Protein AF-A0A7I9V566-F1 (afdb_monomer_lite)

Sequence (158 aa):
MPKIIKLGSTDDHLITLPIPVGGGKVVEVTMPTMDWMDPDVVDAYNEFVADITKRAAEFDEWQEAVAAHAKAVAEFEKDPENAPKPGRKPAAKPPHDPEDLNVSPKTFQLRWLKHFCSDAEWEQVQRIPSGLANEIFQAINGAGEEITEGESSGSADS

Radius of gyration: 24.89 Å; chains: 1; bounding box: 44×34×96 Å

Foldseek 3Di:
DDDFDFDDDPPLFKTWTFDDLDPRDTDTFIDGFPVPHDPVLVVVLVVVVVVLVVLVVQQVVLVVLQVQQVVLVVVCVVPVPPGDHRDDRGDPDGPDDPVSNPCDPLCSLCVSRPVRDDPVVVVSSVRDDSVVSVSVSCCRHCSVPDPPPPDPPPPDDD

Structure (mmCIF, N/CA/C/O backbone):
data_AF-A0A7I9V566-F1
#
_entry.id   AF-A0A7I9V566-F1
#
loop_
_atom_site.group_PDB
_atom_site.id
_atom_site.type_symbol
_atom_site.label_atom_id
_atom_site.label_alt_id
_atom_site.label_comp_id
_atom_site.label_asym_id
_atom_site.label_entity_id
_atom_site.label_seq_id
_atom_site.pdbx_PDB_ins_code
_atom_site.Cartn_x
_atom_site.Cartn_y
_atom_site.Cartn_z
_atom_site.occupancy
_atom_site.B_iso_or_equiv
_atom_site.auth_seq_id
_atom_site.auth_comp_id
_atom_site.auth_asym_id
_atom_site.auth_atom_id
_atom_site.pdbx_PDB_model_num
ATOM 1 N N . MET A 1 1 ? -0.245 15.418 23.987 1.00 38.25 1 MET A N 1
ATOM 2 C CA . MET A 1 1 ? -0.665 14.379 23.025 1.00 38.25 1 MET A CA 1
ATOM 3 C C . MET A 1 1 ? -1.680 13.494 23.734 1.00 38.25 1 MET A C 1
ATOM 5 O O . MET A 1 1 ? -1.421 13.181 24.894 1.00 38.25 1 MET A O 1
ATOM 9 N N . PRO A 1 2 ? -2.848 13.196 23.140 1.00 40.56 2 PRO A N 1
ATOM 10 C CA . PRO A 1 2 ? -3.797 12.258 23.738 1.00 40.56 2 PRO A CA 1
ATOM 11 C C . PRO A 1 2 ? -3.143 10.872 23.804 1.00 40.56 2 PRO A C 1
ATOM 13 O O . PRO A 1 2 ? -2.635 10.394 22.797 1.00 40.56 2 PRO A O 1
ATOM 16 N N . LYS A 1 3 ? -3.091 10.276 24.999 1.00 45.47 3 LYS A N 1
ATOM 17 C CA . LYS A 1 3 ? -2.564 8.921 25.199 1.00 45.47 3 LYS A CA 1
ATOM 18 C C . LYS A 1 3 ? -3.609 7.920 24.710 1.00 45.47 3 LYS A C 1
ATOM 20 O O . LYS A 1 3 ? -4.770 8.042 25.094 1.00 45.47 3 LYS A O 1
ATOM 25 N N . ILE A 1 4 ? -3.203 6.944 23.901 1.00 52.56 4 ILE A N 1
ATOM 26 C CA . ILE A 1 4 ? -4.035 5.773 23.606 1.00 52.56 4 ILE A CA 1
ATOM 27 C C . ILE A 1 4 ? -4.177 5.000 24.917 1.00 52.56 4 ILE A C 1
ATOM 29 O O . ILE A 1 4 ? -3.183 4.565 25.497 1.00 52.56 4 ILE A O 1
ATOM 33 N N . ILE A 1 5 ? -5.401 4.889 25.420 1.00 50.09 5 ILE A N 1
ATOM 34 C CA . ILE A 1 5 ? -5.696 4.124 26.630 1.00 50.09 5 ILE A CA 1
ATOM 35 C C . ILE A 1 5 ? -6.173 2.752 26.165 1.00 50.09 5 ILE A C 1
ATOM 37 O O . ILE A 1 5 ? -7.219 2.659 25.528 1.00 50.09 5 ILE A O 1
ATOM 41 N N . LYS A 1 6 ? -5.399 1.701 26.463 1.00 55.09 6 LYS A N 1
ATOM 42 C CA . LYS A 1 6 ? -5.851 0.309 26.339 1.00 55.09 6 LYS A CA 1
ATOM 43 C C . LYS A 1 6 ? -6.953 0.121 27.378 1.00 55.09 6 LYS A C 1
ATOM 45 O O . LYS A 1 6 ? -6.668 0.048 28.571 1.00 55.09 6 LYS A O 1
ATOM 50 N N . LEU A 1 7 ? -8.207 0.118 26.945 1.00 48.62 7 LEU A N 1
ATOM 51 C CA . LEU A 1 7 ? -9.310 -0.280 27.811 1.00 48.62 7 LEU A CA 1
ATOM 52 C C . LEU A 1 7 ? -9.363 -1.806 27.757 1.00 48.62 7 LEU A C 1
ATOM 54 O O . LEU A 1 7 ? -9.677 -2.375 26.712 1.00 48.62 7 LEU A O 1
ATOM 58 N N . GLY A 1 8 ? -8.950 -2.456 28.847 1.00 45.53 8 GLY A N 1
ATOM 59 C CA . GLY A 1 8 ? -9.030 -3.909 28.974 1.00 45.53 8 GLY A CA 1
ATOM 60 C C . GLY A 1 8 ? -10.485 -4.352 28.859 1.00 45.53 8 GLY A C 1
ATOM 61 O O . GLY A 1 8 ? -11.319 -3.928 29.658 1.00 45.53 8 GLY A O 1
ATOM 62 N N . SER A 1 9 ? -10.794 -5.153 27.840 1.00 47.16 9 SER A N 1
ATOM 63 C CA . SER A 1 9 ? -12.068 -5.865 27.762 1.00 47.16 9 SER A CA 1
ATOM 64 C C . SER A 1 9 ? -11.996 -7.114 28.638 1.00 47.16 9 SER A C 1
ATOM 66 O O . SER A 1 9 ? -10.946 -7.735 28.754 1.00 47.16 9 SER A O 1
ATOM 68 N N . THR A 1 10 ? -13.121 -7.484 29.242 1.00 49.28 10 THR A N 1
ATOM 69 C CA . THR A 1 10 ? -13.316 -8.650 30.121 1.00 49.28 10 THR A CA 1
ATOM 70 C C . THR A 1 10 ? -13.197 -10.015 29.426 1.00 49.28 10 THR A C 1
ATOM 72 O O . THR A 1 10 ? -13.369 -11.033 30.086 1.00 49.28 10 THR A O 1
ATOM 75 N N . ASP A 1 11 ? -12.904 -10.032 28.123 1.00 54.62 11 ASP A N 1
ATOM 76 C CA . ASP A 1 11 ? -12.502 -11.213 27.358 1.00 54.62 11 ASP A CA 1
ATOM 77 C C . ASP A 1 11 ? -11.027 -11.023 26.966 1.00 54.62 11 ASP A C 1
ATOM 79 O O . ASP A 1 11 ? -10.722 -10.100 26.205 1.00 54.62 11 ASP A O 1
ATOM 83 N N . ASP A 1 12 ? -10.130 -11.872 27.487 1.00 64.31 12 ASP A N 1
ATOM 84 C CA . ASP A 1 12 ? -8.654 -11.722 27.568 1.00 64.31 12 ASP A CA 1
ATOM 85 C C . ASP A 1 12 ? -7.894 -11.440 26.247 1.00 64.31 12 ASP A C 1
ATOM 87 O O . ASP A 1 12 ? -6.665 -11.346 26.222 1.00 64.31 12 ASP A O 1
ATOM 91 N N . HIS A 1 13 ? -8.593 -11.316 25.122 1.00 73.12 13 HIS A N 1
ATOM 92 C CA . HIS A 1 13 ? -8.028 -11.240 23.774 1.00 73.12 13 HIS A CA 1
ATOM 93 C C . HIS A 1 13 ? -8.496 -10.016 22.979 1.00 73.12 13 HIS A C 1
ATOM 95 O O . HIS A 1 13 ? -7.973 -9.770 21.892 1.00 73.12 13 HIS A O 1
ATOM 101 N N . LEU A 1 14 ? -9.458 -9.239 23.496 1.00 77.81 14 LEU A N 1
ATOM 102 C CA . LEU A 1 14 ? -9.979 -8.040 22.835 1.00 77.81 14 LEU A CA 1
ATOM 103 C C . LEU A 1 14 ? -9.359 -6.760 23.405 1.00 77.81 14 LEU A C 1
ATOM 105 O O . LEU A 1 14 ? -9.250 -6.569 24.617 1.00 77.81 14 LEU A O 1
ATOM 109 N N . ILE A 1 15 ? -9.019 -5.837 22.509 1.00 77.19 15 ILE A N 1
ATOM 110 C CA . ILE A 1 15 ? -8.578 -4.482 22.828 1.00 77.19 15 ILE A CA 1
ATOM 111 C C . ILE A 1 15 ? -9.562 -3.465 22.260 1.00 77.19 15 ILE A C 1
ATOM 113 O O . ILE A 1 15 ? -9.996 -3.573 21.114 1.00 77.19 15 ILE A O 1
ATOM 117 N N . THR A 1 16 ? -9.878 -2.443 23.053 1.00 83.44 16 THR A N 1
ATOM 118 C CA . THR A 1 16 ? -10.606 -1.264 22.576 1.00 83.44 16 THR A CA 1
ATOM 119 C C . THR A 1 16 ? -9.647 -0.086 22.499 1.00 83.44 16 THR A C 1
ATOM 121 O O . THR A 1 16 ? -9.033 0.303 23.497 1.00 83.44 16 THR A O 1
ATOM 124 N N . LEU A 1 17 ? -9.504 0.463 21.294 1.00 81.69 17 LEU A N 1
ATOM 125 C CA . LEU A 1 17 ? -8.585 1.542 20.960 1.00 81.69 17 LEU A CA 1
ATOM 126 C C . LEU A 1 17 ? -9.368 2.834 20.683 1.00 81.69 17 LEU A C 1
ATOM 128 O O . LEU A 1 17 ? -10.099 2.902 19.692 1.00 81.69 17 LEU A O 1
ATOM 132 N N . PRO A 1 18 ? -9.196 3.886 21.502 1.00 82.31 18 PRO A N 1
ATOM 133 C CA . PRO A 1 18 ? -9.725 5.207 21.193 1.00 82.31 18 PRO A CA 1
ATOM 134 C C . PRO A 1 18 ? -8.798 5.923 20.198 1.00 82.31 18 PRO A C 1
ATOM 136 O O . PRO A 1 18 ? -7.698 6.356 20.550 1.00 82.31 18 PRO A O 1
ATOM 139 N N . ILE A 1 19 ? -9.240 6.072 18.949 1.00 84.69 19 ILE A N 1
ATOM 140 C CA . ILE A 1 19 ? -8.474 6.706 17.868 1.00 84.69 19 ILE A CA 1
ATOM 141 C C . ILE A 1 19 ? -8.953 8.152 17.661 1.00 84.69 19 ILE A C 1
ATOM 143 O O . ILE A 1 19 ? -10.061 8.371 17.166 1.00 84.69 19 ILE A O 1
ATOM 147 N N . PRO A 1 20 ? -8.145 9.176 17.988 1.00 81.94 20 PRO A N 1
ATOM 148 C CA . PRO A 1 20 ? -8.519 10.565 17.749 1.00 81.94 20 PRO A CA 1
ATOM 149 C C . PRO A 1 20 ? -8.383 10.920 16.260 1.00 81.94 20 PRO A C 1
ATOM 151 O O . PRO A 1 20 ? -7.288 10.908 15.698 1.00 81.94 20 PRO A O 1
ATOM 154 N N . VAL A 1 21 ? -9.496 11.300 15.631 1.00 81.00 21 VAL A N 1
ATOM 155 C CA . VAL A 1 21 ? -9.598 11.550 14.176 1.00 81.00 21 VAL A CA 1
ATOM 156 C C . VAL A 1 21 ? -9.738 13.036 13.801 1.00 81.00 21 VAL A C 1
ATOM 158 O O . VAL A 1 21 ? -10.067 13.392 12.671 1.00 81.00 21 VAL A O 1
ATOM 161 N N . GLY A 1 22 ? -9.419 13.928 14.744 1.00 72.69 22 GLY A N 1
ATOM 162 C CA . GLY A 1 22 ? -9.441 15.382 14.559 1.00 72.69 22 GLY A CA 1
ATOM 163 C C . GLY A 1 22 ? -10.767 16.035 14.968 1.00 72.69 22 GLY A C 1
ATOM 164 O O . GLY A 1 22 ? -11.788 15.377 15.149 1.00 72.69 22 GLY A O 1
ATOM 165 N N . GLY A 1 23 ? -10.746 17.354 15.195 1.00 75.94 23 GLY A N 1
ATOM 166 C CA . GLY A 1 23 ? -11.937 18.114 15.610 1.00 75.94 23 GLY A CA 1
ATOM 167 C C . GLY A 1 23 ? -12.538 17.692 16.960 1.00 75.94 23 GLY A C 1
ATOM 168 O O . GLY A 1 23 ? -13.721 17.917 17.189 1.00 75.94 23 GLY A O 1
ATOM 169 N N . GLY A 1 24 ? -11.749 17.047 17.828 1.00 75.81 24 GLY A N 1
ATOM 170 C CA . GLY A 1 24 ? -12.207 16.515 19.117 1.00 75.81 24 GLY A CA 1
ATOM 171 C C . GLY A 1 24 ? -12.987 15.198 19.030 1.00 75.81 24 GLY A C 1
ATOM 172 O O . GLY A 1 24 ? -13.480 14.732 20.052 1.00 75.81 24 GLY A O 1
ATOM 173 N N . LYS A 1 25 ? -13.099 14.593 17.841 1.00 81.81 25 LYS A N 1
ATOM 174 C CA . LYS A 1 25 ? -13.769 13.303 17.650 1.00 81.81 25 LYS A CA 1
ATOM 175 C C . LYS A 1 25 ? -12.824 12.135 17.921 1.00 81.81 25 LYS A C 1
ATOM 177 O O . LYS A 1 25 ? -11.633 12.198 17.601 1.00 81.81 25 LYS A O 1
ATOM 182 N N . VAL A 1 26 ? -13.395 11.065 18.460 1.00 85.75 26 VAL A N 1
ATOM 183 C CA . VAL A 1 26 ? -12.735 9.785 18.712 1.00 85.75 26 VAL A CA 1
ATOM 184 C C . VAL A 1 26 ? -13.554 8.697 18.028 1.00 85.75 26 VAL A C 1
ATOM 186 O O . VAL A 1 26 ? -14.779 8.706 18.124 1.00 85.75 26 VAL A O 1
ATOM 189 N N . VAL A 1 27 ? -12.872 7.805 17.319 1.00 84.38 27 VAL A N 1
ATOM 190 C CA . VAL A 1 27 ? -13.427 6.536 16.841 1.00 84.38 27 VAL A CA 1
ATOM 191 C C . VAL A 1 27 ? -12.982 5.468 17.826 1.00 84.38 27 VAL A C 1
ATOM 193 O O . VAL A 1 27 ? -11.784 5.333 18.071 1.00 84.38 27 VAL A O 1
ATOM 196 N N . GLU A 1 28 ? -13.925 4.743 18.411 1.00 85.69 28 GLU A N 1
ATOM 197 C CA . GLU A 1 28 ? -13.618 3.596 19.262 1.00 85.69 28 GLU A CA 1
ATOM 198 C C . GLU A 1 28 ? -13.610 2.341 18.399 1.00 85.69 28 GLU A C 1
ATOM 200 O O . GLU A 1 28 ? -14.623 1.990 17.800 1.00 85.69 28 GLU A O 1
ATOM 205 N N . VAL A 1 29 ? -12.452 1.688 18.314 1.00 85.12 29 VAL A N 1
ATOM 206 C CA . VAL A 1 29 ? -12.294 0.452 17.547 1.00 85.12 29 VAL A CA 1
ATOM 207 C C . VAL A 1 29 ? -12.037 -0.687 18.515 1.00 85.12 29 VAL A C 1
ATOM 209 O O . VAL A 1 29 ? -11.032 -0.672 19.226 1.00 85.12 29 VAL A O 1
ATOM 212 N N . THR A 1 30 ? -12.928 -1.673 18.535 1.00 85.44 30 THR A N 1
ATOM 213 C CA . THR A 1 30 ? -12.732 -2.918 19.283 1.00 85.44 30 THR A CA 1
ATOM 214 C C . THR A 1 30 ? -12.288 -4.013 18.326 1.00 85.44 30 THR A C 1
ATOM 216 O O . THR A 1 30 ? -12.958 -4.278 17.330 1.00 85.44 30 THR A O 1
ATOM 219 N N . MET A 1 31 ? -11.157 -4.647 18.624 1.00 85.62 31 MET A N 1
ATOM 220 C CA . MET A 1 31 ? -10.585 -5.714 17.803 1.00 85.62 31 MET A CA 1
ATOM 221 C C . MET A 1 31 ? -9.809 -6.718 18.664 1.00 85.62 31 MET A C 1
ATOM 223 O O . MET A 1 31 ? -9.396 -6.365 19.771 1.00 85.62 31 MET A O 1
ATOM 227 N N . PRO A 1 32 ? -9.577 -7.952 18.190 1.00 82.62 32 PRO A N 1
ATOM 228 C CA . PRO A 1 32 ? -8.636 -8.858 18.837 1.00 82.62 32 PRO A CA 1
ATOM 229 C C . PRO A 1 32 ? -7.187 -8.365 18.717 1.00 82.62 32 PRO A C 1
ATOM 231 O O . PRO A 1 32 ? -6.848 -7.586 17.822 1.00 82.62 32 PRO A O 1
ATOM 234 N N . THR A 1 33 ? -6.312 -8.829 19.610 1.00 78.25 33 THR A N 1
ATOM 235 C CA . THR A 1 33 ? -4.857 -8.675 19.435 1.00 78.25 33 THR A CA 1
ATOM 236 C C . THR A 1 33 ? -4.366 -9.483 18.229 1.00 78.25 33 THR A C 1
ATOM 238 O O . THR A 1 33 ? -5.070 -10.373 17.751 1.00 78.25 33 THR A O 1
ATOM 241 N N . MET A 1 34 ? -3.161 -9.192 17.716 1.00 77.69 34 MET A N 1
ATOM 242 C CA . MET A 1 34 ? -2.650 -9.884 16.518 1.00 77.69 34 MET A CA 1
ATOM 243 C C . MET A 1 34 ? -2.630 -11.409 16.652 1.00 77.69 34 MET A C 1
ATOM 245 O O . MET A 1 34 ? -2.987 -12.095 15.698 1.00 77.69 34 MET A O 1
ATOM 249 N N . ASP A 1 35 ? -2.284 -11.932 17.830 1.00 78.06 35 ASP A N 1
ATOM 250 C CA . ASP A 1 35 ? -2.214 -13.378 18.084 1.00 78.06 35 ASP A CA 1
ATOM 251 C C . ASP A 1 35 ? -3.585 -14.073 18.040 1.00 78.06 35 ASP A C 1
ATOM 253 O O . ASP A 1 35 ? -3.665 -15.291 17.894 1.00 78.06 35 ASP A O 1
ATOM 257 N N . TRP A 1 36 ? -4.662 -13.294 18.163 1.00 82.12 36 TRP A N 1
ATOM 258 C CA . TRP A 1 36 ? -6.049 -13.758 18.218 1.00 82.12 36 TRP A CA 1
ATOM 259 C C . TRP A 1 36 ? -6.885 -13.239 17.048 1.00 82.12 36 TRP A C 1
ATOM 261 O O . TRP A 1 36 ? -8.115 -13.329 17.063 1.00 82.12 36 TRP A O 1
ATOM 271 N N . MET A 1 37 ? -6.227 -12.668 16.041 1.00 85.31 37 MET A N 1
ATOM 272 C CA . MET A 1 37 ? -6.885 -12.202 14.834 1.00 85.31 37 MET A CA 1
ATOM 273 C C . MET A 1 37 ? -7.445 -13.399 14.063 1.00 85.31 37 MET A C 1
ATOM 275 O O . MET A 1 37 ? -6.783 -14.427 13.923 1.00 85.31 37 MET A O 1
ATOM 279 N N . ASP A 1 38 ? -8.667 -13.257 13.552 1.00 87.50 38 ASP A N 1
ATOM 280 C CA . ASP A 1 38 ? -9.283 -14.282 12.713 1.00 87.50 38 ASP A CA 1
ATOM 281 C C . ASP A 1 38 ? -8.393 -14.556 11.481 1.00 87.50 38 ASP A C 1
ATOM 283 O O . ASP A 1 38 ? -7.929 -13.589 10.856 1.00 87.50 38 ASP A O 1
ATOM 287 N N . PRO A 1 39 ? -8.139 -15.830 11.119 1.00 88.19 39 PRO A N 1
ATOM 288 C CA . PRO A 1 39 ? -7.409 -16.183 9.906 1.00 88.19 39 PRO A CA 1
ATOM 289 C C . PRO A 1 39 ? -7.882 -15.431 8.659 1.00 88.19 39 PRO A C 1
ATOM 291 O O . PRO A 1 39 ? -7.040 -14.969 7.893 1.00 88.19 39 PRO A O 1
ATOM 294 N N . ASP A 1 40 ? -9.189 -15.200 8.499 1.00 90.50 40 ASP A N 1
ATOM 295 C CA . ASP A 1 40 ? -9.731 -14.484 7.335 1.00 90.50 40 ASP A CA 1
ATOM 296 C C . ASP A 1 40 ? -9.236 -13.024 7.268 1.00 90.50 40 ASP A C 1
ATOM 298 O O . ASP A 1 40 ? -9.010 -12.466 6.191 1.00 90.50 40 ASP A O 1
ATOM 302 N N . VAL A 1 41 ? -9.031 -12.384 8.425 1.00 88.44 41 VAL A N 1
ATOM 303 C CA . VAL A 1 41 ? -8.494 -11.015 8.513 1.00 88.44 41 VAL A CA 1
ATOM 304 C C . VAL A 1 41 ? -6.996 -11.001 8.206 1.00 88.44 41 VAL A C 1
ATOM 306 O O . VAL A 1 41 ? -6.511 -10.096 7.520 1.00 88.44 41 VAL A O 1
ATOM 309 N N . VAL A 1 42 ? -6.259 -12.006 8.689 1.00 88.19 42 VAL A N 1
ATOM 310 C CA . VAL A 1 42 ? -4.830 -12.187 8.388 1.00 88.19 42 VAL A CA 1
ATOM 311 C C . VAL A 1 42 ? -4.615 -12.431 6.899 1.00 88.19 42 VAL A C 1
ATOM 313 O O . VAL A 1 42 ? -3.755 -11.789 6.289 1.00 88.19 42 VAL A O 1
ATOM 316 N N . ASP A 1 43 ? -5.433 -13.283 6.294 1.00 90.62 43 ASP A N 1
ATOM 317 C CA . ASP A 1 43 ? -5.377 -13.582 4.869 1.00 90.62 43 ASP A CA 1
ATOM 318 C C . ASP A 1 43 ? -5.708 -12.345 4.030 1.00 90.62 43 ASP A C 1
ATOM 320 O O . ASP A 1 43 ? -4.945 -12.005 3.126 1.00 90.62 43 ASP A O 1
ATOM 324 N N . ALA A 1 44 ? -6.742 -11.578 4.388 1.00 90.69 44 ALA A N 1
ATOM 325 C CA . ALA A 1 44 ? -7.063 -10.327 3.699 1.00 90.69 44 ALA A CA 1
ATOM 326 C C . ALA A 1 44 ? -5.927 -9.285 3.771 1.00 90.69 44 ALA A C 1
ATOM 328 O O . ALA A 1 44 ? -5.693 -8.534 2.813 1.00 90.69 44 ALA A O 1
ATOM 329 N N . TYR A 1 45 ? -5.194 -9.223 4.888 1.00 90.25 45 TYR A N 1
ATOM 330 C CA . TYR A 1 45 ? -3.998 -8.386 4.989 1.00 90.25 45 TYR A CA 1
ATOM 331 C C . TYR A 1 45 ? -2.863 -8.907 4.096 1.00 90.25 45 TYR A C 1
ATOM 333 O O . TYR A 1 45 ? -2.241 -8.124 3.372 1.00 90.25 45 TYR A O 1
ATOM 341 N N . ASN A 1 46 ? -2.608 -10.216 4.105 1.00 89.81 46 ASN A N 1
ATOM 342 C CA . ASN A 1 46 ? -1.570 -10.838 3.283 1.00 89.81 46 ASN A CA 1
ATOM 343 C C . ASN A 1 46 ? -1.847 -10.672 1.784 1.00 89.81 46 ASN A C 1
ATOM 345 O O . ASN A 1 46 ? -0.928 -10.355 1.028 1.00 89.81 46 ASN A O 1
ATOM 349 N N . GLU A 1 47 ? -3.100 -10.813 1.354 1.00 93.44 47 GLU A N 1
ATOM 350 C CA . GLU A 1 47 ? -3.523 -10.552 -0.025 1.00 93.44 47 GLU A CA 1
ATOM 351 C C . GLU A 1 47 ? -3.255 -9.102 -0.433 1.00 93.44 47 GLU A C 1
ATOM 353 O O . GLU A 1 47 ? -2.725 -8.846 -1.514 1.00 93.44 47 GLU A O 1
ATOM 358 N N . PHE A 1 48 ? -3.554 -8.146 0.450 1.00 91.38 48 PHE A N 1
ATOM 359 C CA . PHE A 1 48 ? -3.243 -6.737 0.220 1.00 91.38 48 PHE A CA 1
ATOM 360 C C . PHE A 1 48 ? -1.736 -6.493 0.046 1.00 91.38 48 PHE A C 1
ATOM 362 O O . PHE A 1 48 ? -1.336 -5.768 -0.869 1.00 91.38 48 PHE A O 1
ATOM 369 N N . VAL A 1 49 ? -0.897 -7.100 0.892 1.00 89.44 49 VAL A N 1
ATOM 370 C CA . VAL A 1 49 ? 0.567 -7.003 0.766 1.00 89.44 49 VAL A CA 1
ATOM 371 C C . VAL A 1 49 ? 1.029 -7.619 -0.556 1.00 89.44 49 VAL A C 1
ATOM 373 O O . VAL A 1 49 ? 1.772 -6.977 -1.300 1.00 89.44 49 VAL A O 1
ATOM 376 N N . ALA A 1 50 ? 0.562 -8.829 -0.871 1.00 91.38 50 ALA A N 1
ATOM 377 C CA . ALA A 1 50 ? 0.937 -9.556 -2.079 1.00 91.38 50 ALA A CA 1
ATOM 378 C C . ALA A 1 50 ? 0.567 -8.787 -3.354 1.00 91.38 50 ALA A C 1
ATOM 380 O O . ALA A 1 50 ? 1.363 -8.729 -4.293 1.00 91.38 50 ALA A O 1
ATOM 381 N N . ASP A 1 51 ? -0.607 -8.158 -3.374 1.00 90.94 51 ASP A N 1
ATOM 382 C CA . ASP A 1 51 ? -1.059 -7.337 -4.490 1.00 90.94 51 ASP A CA 1
ATOM 383 C C . ASP A 1 51 ? -0.150 -6.115 -4.707 1.00 90.94 51 ASP A C 1
ATOM 385 O O . ASP A 1 51 ? 0.291 -5.869 -5.829 1.00 90.94 51 ASP A O 1
ATOM 389 N N . ILE A 1 52 ? 0.229 -5.395 -3.645 1.00 89.94 52 ILE A N 1
ATOM 390 C CA . ILE A 1 52 ? 1.167 -4.263 -3.763 1.00 89.94 52 ILE A CA 1
ATOM 391 C C . ILE A 1 52 ? 2.534 -4.736 -4.261 1.00 89.94 52 ILE A C 1
ATOM 393 O O . ILE A 1 52 ? 3.101 -4.128 -5.169 1.00 89.94 52 ILE A O 1
ATOM 397 N N . THR A 1 53 ? 3.061 -5.828 -3.699 1.00 88.81 53 THR A N 1
ATOM 398 C CA . THR A 1 53 ? 4.350 -6.393 -4.120 1.00 88.81 53 THR A CA 1
ATOM 399 C C . THR A 1 53 ? 4.331 -6.794 -5.592 1.00 88.81 53 THR A C 1
ATOM 401 O O . THR A 1 53 ? 5.277 -6.503 -6.323 1.00 88.81 53 THR A O 1
ATOM 404 N N . LYS A 1 54 ? 3.241 -7.414 -6.051 1.00 92.50 54 LYS A N 1
ATOM 405 C CA . LYS A 1 54 ? 3.069 -7.788 -7.454 1.00 92.50 54 LYS A CA 1
ATOM 406 C C . LYS A 1 54 ? 3.027 -6.560 -8.363 1.00 92.50 54 LYS A C 1
ATOM 408 O O . LYS A 1 54 ? 3.740 -6.525 -9.362 1.00 92.50 54 LYS A O 1
ATOM 413 N N . ARG A 1 55 ? 2.226 -5.548 -8.015 1.00 91.56 55 ARG A N 1
ATOM 414 C CA . ARG A 1 55 ? 2.120 -4.308 -8.801 1.00 91.56 55 ARG A CA 1
ATOM 415 C C . ARG A 1 55 ? 3.460 -3.571 -8.887 1.00 91.56 55 ARG A C 1
ATOM 417 O O . ARG A 1 55 ? 3.794 -3.049 -9.949 1.00 91.56 55 ARG A O 1
ATOM 424 N N . ALA A 1 56 ? 4.244 -3.575 -7.807 1.00 89.12 56 ALA A N 1
ATOM 425 C CA . ALA A 1 56 ? 5.591 -3.007 -7.796 1.00 89.12 56 ALA A CA 1
ATOM 426 C C . ALA A 1 56 ? 6.536 -3.758 -8.747 1.00 89.12 56 ALA A C 1
ATOM 428 O O . ALA A 1 56 ? 7.192 -3.125 -9.569 1.00 89.12 56 ALA A O 1
ATOM 429 N N . ALA A 1 57 ? 6.534 -5.095 -8.715 1.00 92.06 57 ALA A N 1
ATOM 430 C CA . ALA A 1 57 ? 7.354 -5.904 -9.619 1.00 92.06 57 ALA A CA 1
ATOM 431 C C . ALA A 1 57 ? 7.008 -5.664 -11.101 1.00 92.06 57 ALA A C 1
ATOM 433 O O . ALA A 1 57 ? 7.899 -5.466 -11.921 1.00 92.06 57 ALA A O 1
ATOM 434 N N . GLU A 1 58 ? 5.717 -5.606 -11.445 1.00 93.62 58 GLU A N 1
ATOM 435 C CA . GLU A 1 58 ? 5.271 -5.310 -12.816 1.00 93.62 58 GLU A CA 1
ATOM 436 C C . GLU A 1 58 ? 5.711 -3.909 -13.284 1.00 93.62 58 GLU A C 1
ATOM 438 O O . GLU A 1 58 ? 6.008 -3.696 -14.464 1.00 93.62 58 GLU A O 1
ATOM 443 N N . PHE A 1 59 ? 5.761 -2.937 -12.370 1.00 92.75 59 PHE A N 1
ATOM 444 C CA . PHE A 1 59 ? 6.239 -1.589 -12.667 1.00 92.75 59 PHE A CA 1
ATOM 445 C C . PHE A 1 59 ? 7.759 -1.544 -12.874 1.00 92.75 59 PHE A C 1
ATOM 447 O O . PHE A 1 59 ? 8.215 -0.913 -13.831 1.00 92.75 59 PHE A O 1
ATOM 454 N N . ASP A 1 60 ? 8.527 -2.243 -12.037 1.00 91.62 60 ASP A N 1
ATOM 455 C CA . ASP A 1 60 ? 9.984 -2.354 -12.170 1.00 91.62 60 ASP A CA 1
ATOM 456 C C . ASP A 1 60 ? 10.366 -3.034 -13.496 1.00 91.62 60 ASP A C 1
ATOM 458 O O . ASP A 1 60 ? 11.176 -2.496 -14.256 1.00 91.62 60 ASP A O 1
ATOM 462 N N . GLU A 1 61 ? 9.705 -4.140 -13.855 1.00 93.94 61 GLU A N 1
ATOM 463 C CA . GLU A 1 61 ? 9.897 -4.813 -15.151 1.00 93.94 61 GLU A CA 1
ATOM 464 C C . GLU A 1 61 ? 9.626 -3.872 -16.336 1.00 93.94 61 GLU A C 1
ATOM 466 O O . GLU A 1 61 ? 10.356 -3.861 -17.336 1.00 93.94 61 GLU A O 1
ATOM 471 N N . TRP A 1 62 ? 8.583 -3.042 -16.236 1.00 94.62 62 TRP A N 1
ATOM 472 C CA . TRP A 1 62 ? 8.295 -2.035 -17.252 1.00 94.62 62 TRP A CA 1
ATOM 473 C C . TRP A 1 62 ? 9.407 -0.979 -17.342 1.00 94.62 62 TRP A C 1
ATOM 475 O O . TRP A 1 62 ? 9.819 -0.630 -18.455 1.00 94.62 62 TRP A O 1
ATOM 485 N N . GLN A 1 63 ? 9.926 -0.490 -16.210 1.00 93.75 63 GLN A N 1
ATOM 486 C CA . GLN A 1 63 ? 11.030 0.477 -16.197 1.00 93.75 63 GLN A CA 1
ATOM 487 C C . GLN A 1 63 ? 12.299 -0.099 -16.828 1.00 93.75 63 GLN A C 1
ATOM 489 O O . GLN A 1 63 ? 12.936 0.566 -17.656 1.00 93.75 63 GLN A O 1
ATOM 494 N N . GLU A 1 64 ? 12.640 -1.342 -16.493 1.00 94.56 64 GLU A N 1
ATOM 495 C CA . GLU A 1 64 ? 13.778 -2.046 -17.079 1.00 94.56 64 GLU A CA 1
ATOM 496 C C . GLU A 1 64 ? 13.616 -2.204 -18.593 1.00 94.56 64 GLU A C 1
ATOM 498 O O . GLU A 1 64 ? 14.548 -1.914 -19.352 1.00 94.56 64 GLU A O 1
ATOM 503 N N . ALA A 1 65 ? 12.420 -2.572 -19.062 1.00 94.56 65 ALA A N 1
ATOM 504 C CA . ALA A 1 65 ? 12.134 -2.687 -20.488 1.00 94.56 65 ALA A CA 1
ATOM 505 C C . ALA A 1 65 ? 12.269 -1.340 -21.221 1.00 94.56 65 ALA A C 1
ATOM 507 O O . ALA A 1 65 ? 12.811 -1.288 -22.332 1.00 94.56 65 ALA A O 1
ATOM 508 N N . VAL A 1 66 ? 11.813 -0.238 -20.612 1.00 94.69 66 VAL A N 1
ATOM 509 C CA . VAL A 1 66 ? 11.971 1.125 -21.154 1.00 94.69 66 VAL A CA 1
ATOM 510 C C . VAL A 1 66 ? 13.445 1.507 -21.252 1.00 94.69 66 VAL A C 1
ATOM 512 O O . VAL A 1 66 ? 13.882 1.965 -22.314 1.00 94.69 66 VAL A O 1
ATOM 515 N N . ALA A 1 67 ? 14.222 1.281 -20.193 1.00 93.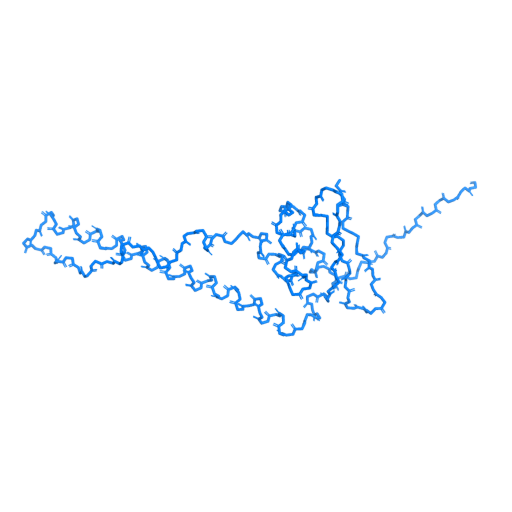56 67 ALA A N 1
ATOM 516 C CA . ALA A 1 67 ? 15.649 1.584 -20.168 1.00 93.56 67 ALA A CA 1
ATOM 517 C C . ALA A 1 67 ? 16.432 0.743 -21.191 1.00 93.56 67 ALA A C 1
ATOM 519 O O . ALA A 1 67 ? 17.240 1.282 -21.954 1.00 93.56 67 ALA A O 1
ATOM 520 N N . ALA A 1 68 ? 16.150 -0.561 -21.265 1.00 93.12 68 ALA A N 1
ATOM 521 C CA . ALA A 1 68 ? 16.776 -1.475 -22.215 1.00 93.12 68 ALA A CA 1
ATOM 522 C C . ALA A 1 68 ? 16.466 -1.087 -23.667 1.00 93.12 68 ALA A C 1
ATOM 524 O O . ALA A 1 68 ? 17.371 -1.033 -24.503 1.00 93.12 68 ALA A O 1
ATOM 525 N N . HIS A 1 69 ? 15.209 -0.750 -23.968 1.00 94.75 69 HIS A N 1
ATOM 526 C CA . HIS A 1 69 ? 14.827 -0.301 -25.303 1.00 94.75 69 HIS A CA 1
ATOM 527 C C . HIS A 1 69 ? 15.487 1.035 -25.665 1.00 94.75 69 HIS A C 1
ATOM 529 O O . HIS A 1 69 ? 15.999 1.180 -26.773 1.00 94.75 69 HIS A O 1
ATOM 535 N N . ALA A 1 70 ? 15.511 2.011 -24.751 1.00 93.56 70 ALA A N 1
ATOM 536 C CA . ALA A 1 70 ? 16.173 3.295 -24.987 1.00 93.56 70 ALA A CA 1
ATOM 537 C C . ALA A 1 70 ? 17.672 3.118 -25.277 1.00 93.56 70 ALA A C 1
ATOM 539 O O . ALA A 1 70 ? 18.200 3.734 -26.203 1.00 93.56 70 ALA A O 1
ATOM 540 N N . LYS A 1 71 ? 18.339 2.222 -24.540 1.00 93.06 71 LYS A N 1
ATOM 541 C CA . LYS A 1 71 ? 19.738 1.865 -24.789 1.00 93.06 71 LYS A CA 1
ATOM 542 C C . LYS A 1 71 ? 19.927 1.227 -26.168 1.00 93.06 71 LYS A C 1
ATOM 544 O O . LYS A 1 71 ? 20.804 1.663 -26.907 1.00 93.06 71 LYS A O 1
ATOM 549 N N . ALA A 1 72 ? 19.087 0.259 -26.534 1.00 92.94 72 ALA A N 1
ATOM 550 C CA . ALA A 1 72 ? 19.161 -0.402 -27.837 1.00 92.94 72 ALA A CA 1
ATOM 551 C C . ALA A 1 72 ? 18.956 0.584 -29.000 1.00 92.94 72 ALA A C 1
ATOM 553 O O . ALA A 1 72 ? 19.676 0.523 -29.993 1.00 92.94 72 ALA A O 1
ATOM 554 N N . VAL A 1 73 ? 18.014 1.528 -28.867 1.00 93.50 73 VAL A N 1
ATOM 555 C CA . VAL A 1 73 ? 17.816 2.607 -29.852 1.00 93.50 73 VAL A CA 1
ATOM 556 C C . VAL A 1 73 ? 19.069 3.468 -29.972 1.00 93.50 73 VAL A C 1
ATOM 558 O O . VAL A 1 73 ? 19.557 3.669 -31.078 1.00 93.50 73 VAL A O 1
ATOM 561 N N . ALA A 1 74 ? 19.629 3.920 -28.849 1.00 93.69 74 ALA A N 1
ATOM 562 C CA . ALA A 1 74 ? 20.815 4.773 -28.857 1.00 93.69 74 ALA A CA 1
ATOM 563 C C . ALA A 1 74 ? 22.062 4.076 -29.434 1.00 93.69 74 ALA A C 1
ATOM 565 O O . ALA A 1 74 ? 22.923 4.737 -30.010 1.00 93.69 74 ALA A O 1
ATOM 566 N N . GLU A 1 75 ? 22.196 2.759 -29.263 1.00 92.88 75 GLU A N 1
ATOM 567 C CA . GLU A 1 75 ? 23.266 1.967 -29.883 1.00 92.88 75 GLU A CA 1
ATOM 568 C C . GLU A 1 75 ? 23.039 1.803 -31.391 1.00 92.88 75 GLU A C 1
ATOM 570 O O . GLU A 1 75 ? 23.963 2.029 -32.173 1.00 92.88 75 GLU A O 1
ATOM 575 N N . PHE A 1 76 ? 21.805 1.506 -31.806 1.00 93.31 76 PHE A N 1
ATOM 576 C CA . PHE A 1 76 ? 21.450 1.376 -33.219 1.00 93.31 76 PHE A CA 1
ATOM 577 C C . PHE A 1 76 ? 21.598 2.686 -34.001 1.00 93.31 76 PHE A C 1
ATOM 579 O O . PHE A 1 76 ? 22.057 2.678 -35.137 1.00 93.31 76 PHE A O 1
ATOM 586 N N . GLU A 1 77 ? 21.260 3.824 -33.395 1.00 93.44 77 GLU A N 1
ATOM 587 C CA . GLU A 1 77 ? 21.437 5.141 -34.018 1.00 93.44 77 GLU A CA 1
ATOM 588 C C . GLU A 1 77 ? 22.914 5.512 -34.224 1.00 93.44 77 GLU A C 1
ATOM 590 O O . GLU A 1 77 ? 23.232 6.264 -35.145 1.00 93.44 77 GLU A O 1
ATOM 595 N N . LYS A 1 78 ? 23.823 4.989 -33.391 1.00 94.38 78 LYS A N 1
ATOM 596 C CA . LYS A 1 78 ? 25.269 5.236 -33.515 1.00 94.38 78 LYS A CA 1
ATOM 597 C C . LYS A 1 78 ? 25.921 4.391 -34.601 1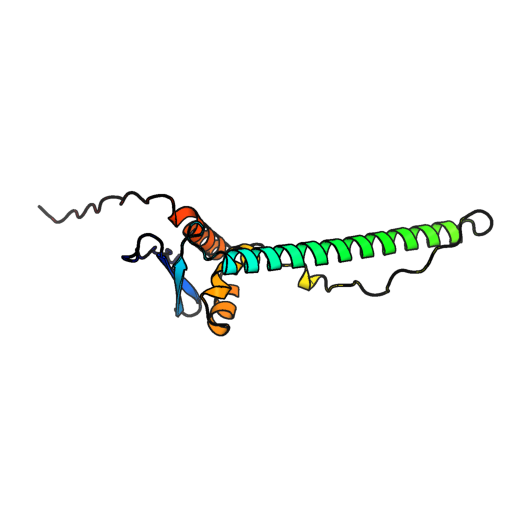.00 94.38 78 LYS A C 1
ATOM 599 O O . LYS A 1 78 ? 26.831 4.879 -35.265 1.00 94.38 78 LYS A O 1
ATOM 604 N N . ASP A 1 79 ? 25.491 3.142 -34.745 1.00 93.25 79 ASP A N 1
ATOM 605 C CA . ASP A 1 79 ? 26.061 2.197 -35.705 1.00 93.25 79 ASP A CA 1
ATOM 606 C C . ASP A 1 79 ? 24.968 1.293 -36.301 1.00 93.25 79 ASP A C 1
ATOM 608 O O . ASP A 1 79 ? 24.824 0.133 -35.909 1.00 93.25 79 ASP A O 1
ATOM 612 N N . PRO A 1 80 ? 24.168 1.806 -37.248 1.00 90.25 80 PRO A N 1
ATOM 613 C CA . PRO A 1 80 ? 23.024 1.075 -37.790 1.00 90.25 80 PRO A CA 1
ATOM 614 C C . PRO A 1 80 ? 23.415 -0.124 -38.667 1.00 90.25 80 PRO A C 1
ATOM 616 O O . PRO A 1 80 ? 22.558 -0.961 -38.959 1.00 90.25 80 PRO A O 1
ATOM 619 N N . GLU A 1 81 ? 24.673 -0.205 -39.115 1.00 90.69 81 GLU A N 1
ATOM 620 C CA . GLU A 1 81 ? 25.168 -1.307 -39.948 1.00 90.69 81 GLU A CA 1
ATOM 621 C C . GLU A 1 81 ? 25.608 -2.514 -39.111 1.00 90.69 81 GLU A C 1
ATOM 623 O O . GLU A 1 81 ? 25.440 -3.648 -39.566 1.00 90.69 81 GLU A O 1
ATOM 628 N N . ASN A 1 82 ? 26.114 -2.295 -37.888 1.00 89.50 82 ASN A N 1
ATOM 629 C CA . ASN A 1 82 ? 26.630 -3.372 -37.034 1.00 89.50 82 ASN A CA 1
ATOM 630 C C . ASN A 1 82 ? 25.805 -3.624 -35.762 1.00 89.50 82 ASN A C 1
ATOM 632 O O . ASN A 1 82 ? 25.876 -4.720 -35.199 1.00 89.50 82 ASN A O 1
ATOM 636 N N . ALA A 1 83 ? 25.025 -2.651 -35.286 1.00 87.69 83 ALA A N 1
ATOM 637 C CA . ALA A 1 83 ? 24.224 -2.817 -34.080 1.00 87.69 83 ALA A CA 1
ATOM 638 C C . ALA A 1 83 ? 22.932 -3.614 -34.350 1.00 87.69 83 ALA A C 1
ATOM 640 O O . ALA A 1 83 ? 22.298 -3.472 -35.403 1.00 87.69 83 ALA A O 1
ATOM 641 N N . PRO A 1 84 ? 22.479 -4.435 -33.387 1.00 86.50 84 PRO A N 1
ATOM 642 C CA . PRO A 1 84 ? 21.197 -5.112 -33.496 1.00 86.50 84 PRO A CA 1
ATOM 643 C C . PRO A 1 84 ? 20.054 -4.091 -33.514 1.00 86.50 84 PRO A C 1
ATOM 645 O O . PRO A 1 84 ? 20.035 -3.134 -32.739 1.00 86.50 84 PRO A O 1
ATOM 648 N N . LYS A 1 85 ? 19.061 -4.318 -34.381 1.00 88.69 85 LYS A N 1
ATOM 649 C CA . LYS A 1 85 ? 17.849 -3.490 -34.403 1.00 88.69 85 LYS A CA 1
ATOM 650 C C . LYS A 1 85 ? 17.146 -3.558 -33.043 1.00 88.69 85 LYS A C 1
ATOM 652 O O . LYS A 1 85 ? 17.003 -4.662 -32.508 1.00 88.69 85 LYS A O 1
ATOM 657 N N . PRO A 1 86 ? 16.651 -2.424 -32.513 1.00 88.88 86 PRO A N 1
ATOM 658 C CA . PRO A 1 86 ? 15.883 -2.423 -31.280 1.00 88.88 86 PRO A CA 1
ATOM 659 C C . PRO A 1 86 ? 14.685 -3.362 -31.404 1.00 88.88 86 PRO A C 1
ATOM 661 O O . PRO A 1 86 ? 14.009 -3.403 -32.436 1.00 88.88 86 PRO A O 1
ATOM 664 N N . GLY A 1 87 ? 14.444 -4.131 -30.343 1.00 88.50 87 GLY A N 1
ATOM 665 C CA . GLY A 1 87 ? 13.287 -5.010 -30.247 1.00 88.50 87 GLY A CA 1
ATOM 666 C C . GLY A 1 87 ? 11.971 -4.234 -30.168 1.00 88.50 87 GLY A C 1
ATOM 667 O O . GLY A 1 87 ? 11.899 -3.023 -30.372 1.00 88.50 87 GLY A O 1
ATOM 668 N N . ARG A 1 88 ? 10.888 -4.944 -29.845 1.00 89.19 88 ARG A N 1
ATOM 669 C CA . ARG A 1 88 ? 9.573 -4.320 -29.678 1.00 89.19 88 ARG A CA 1
ATOM 670 C C . ARG A 1 88 ? 9.638 -3.220 -28.614 1.00 89.19 88 ARG A C 1
ATOM 672 O O . ARG A 1 88 ? 10.080 -3.462 -27.495 1.00 89.19 88 ARG A O 1
ATOM 679 N N . LYS A 1 89 ? 9.127 -2.036 -28.956 1.00 90.75 89 LYS A N 1
ATOM 680 C CA . LYS A 1 89 ? 8.987 -0.929 -28.010 1.00 90.75 89 LYS A CA 1
ATOM 681 C C . LYS A 1 89 ? 8.071 -1.332 -26.843 1.00 90.75 89 LYS A C 1
ATOM 683 O O . LYS A 1 89 ? 6.978 -1.847 -27.110 1.00 90.75 89 LYS A O 1
ATOM 688 N N . PRO A 1 90 ? 8.476 -1.090 -25.582 1.00 91.44 90 PRO A N 1
ATOM 689 C CA . PRO A 1 90 ? 7.614 -1.309 -24.426 1.00 91.44 90 PRO A CA 1
ATOM 690 C C . PRO A 1 90 ? 6.390 -0.386 -24.458 1.00 91.44 90 PRO A C 1
ATOM 692 O O . PRO A 1 90 ? 6.322 0.574 -25.234 1.00 91.44 90 PRO A O 1
ATOM 695 N N . ALA A 1 91 ? 5.400 -0.694 -23.618 1.00 89.62 91 ALA A N 1
ATOM 696 C CA . ALA A 1 91 ? 4.197 0.121 -23.490 1.00 89.62 91 ALA A CA 1
ATOM 697 C C . ALA A 1 91 ? 4.557 1.576 -23.143 1.00 89.62 91 ALA A C 1
ATOM 699 O O . ALA A 1 91 ? 5.438 1.830 -22.328 1.00 89.62 91 ALA A O 1
ATOM 700 N N . ALA A 1 92 ? 3.873 2.542 -23.764 1.00 88.62 92 ALA A N 1
ATOM 701 C CA . ALA A 1 92 ? 4.163 3.965 -23.562 1.00 88.62 92 ALA A CA 1
ATOM 702 C C . ALA A 1 92 ? 3.772 4.476 -22.165 1.00 88.62 92 ALA A C 1
ATOM 704 O O . ALA A 1 92 ? 4.280 5.504 -21.728 1.00 88.62 92 ALA A O 1
ATOM 705 N N . LYS A 1 93 ? 2.853 3.776 -21.496 1.00 91.44 93 LYS A N 1
ATOM 706 C CA . LYS A 1 93 ? 2.421 4.053 -20.128 1.00 91.44 93 LYS A CA 1
ATOM 707 C C . LYS A 1 93 ? 2.808 2.875 -19.230 1.00 91.44 93 LYS A C 1
ATOM 709 O O . LYS A 1 93 ? 2.803 1.747 -19.736 1.00 91.44 93 LYS A O 1
ATOM 714 N N . PRO A 1 94 ? 3.116 3.130 -17.950 1.00 90.75 94 PRO A N 1
ATOM 715 C CA . PRO A 1 94 ? 3.339 2.069 -16.982 1.00 90.75 94 PRO A CA 1
ATOM 716 C C . PRO A 1 94 ? 2.062 1.241 -16.760 1.00 90.75 94 PRO A C 1
ATOM 718 O O . PRO A 1 94 ? 0.961 1.735 -17.028 1.00 90.75 94 PRO A O 1
ATOM 721 N N . PRO A 1 95 ? 2.196 -0.012 -16.288 1.00 90.06 95 PRO A N 1
ATOM 722 C CA . PRO A 1 95 ? 1.057 -0.883 -15.991 1.00 90.06 95 PRO A CA 1
ATOM 723 C C . PRO A 1 95 ? 0.223 -0.402 -14.794 1.00 90.06 95 PRO A C 1
ATOM 725 O O . PRO A 1 95 ? -0.979 -0.649 -14.772 1.00 90.06 95 PRO A O 1
ATOM 728 N N . HIS A 1 96 ? 0.842 0.323 -13.856 1.00 88.88 96 HIS A N 1
ATOM 729 C CA . HIS A 1 96 ? 0.215 0.896 -12.660 1.00 88.88 96 HIS A CA 1
ATOM 730 C C . HIS A 1 96 ? 0.599 2.366 -12.510 1.00 88.88 96 HIS A C 1
ATOM 732 O O . HIS A 1 96 ? 1.677 2.774 -12.960 1.00 88.88 96 HIS A O 1
ATOM 738 N N . ASP A 1 97 ? -0.268 3.162 -11.883 1.00 83.44 97 ASP A N 1
ATOM 739 C CA . ASP A 1 97 ? 0.085 4.529 -11.508 1.00 83.44 97 ASP A CA 1
ATOM 740 C C . ASP A 1 97 ? 1.137 4.489 -10.378 1.00 83.44 97 ASP A C 1
ATOM 742 O O . ASP A 1 97 ? 0.982 3.712 -9.431 1.00 83.44 97 ASP A O 1
ATOM 746 N N . PRO A 1 98 ? 2.214 5.293 -10.432 1.00 76.88 98 PRO A N 1
ATOM 747 C CA . PRO A 1 98 ? 3.153 5.418 -9.318 1.00 76.88 98 PRO A CA 1
ATOM 748 C C . PRO A 1 98 ? 2.483 5.739 -7.974 1.00 76.88 98 PRO A C 1
ATOM 750 O O . PRO A 1 98 ? 2.984 5.319 -6.928 1.00 76.88 98 PRO A O 1
ATOM 753 N N . GLU A 1 99 ? 1.358 6.463 -7.981 1.00 78.56 99 GLU A N 1
ATOM 754 C CA . GLU A 1 99 ? 0.602 6.759 -6.759 1.00 78.56 99 GLU A CA 1
ATOM 755 C C . GLU A 1 99 ? -0.022 5.498 -6.138 1.00 78.56 99 GLU A C 1
ATOM 757 O O . GLU A 1 99 ? -0.040 5.371 -4.912 1.00 78.56 99 GLU A O 1
ATOM 762 N N . ASP A 1 100 ? -0.433 4.525 -6.959 1.00 75.00 100 ASP A N 1
ATOM 763 C CA . ASP A 1 100 ? -1.023 3.257 -6.505 1.00 75.00 100 ASP A CA 1
ATOM 764 C C . ASP A 1 100 ? -0.001 2.335 -5.821 1.00 75.00 100 ASP A C 1
ATOM 766 O O . ASP A 1 100 ? -0.377 1.447 -5.047 1.00 75.00 100 ASP A O 1
ATOM 770 N N . LEU A 1 101 ? 1.287 2.543 -6.108 1.00 76.88 101 LEU A N 1
ATOM 771 C CA . LEU A 1 101 ? 2.415 1.836 -5.497 1.00 76.88 101 LEU A CA 1
ATOM 772 C C . LEU A 1 101 ? 2.892 2.518 -4.211 1.00 76.88 101 LEU A C 1
ATOM 774 O O . LEU A 1 101 ? 3.508 1.877 -3.357 1.00 76.88 101 LEU A O 1
ATOM 778 N N . ASN A 1 102 ? 2.596 3.810 -4.042 1.00 75.19 102 ASN A N 1
ATOM 779 C CA . ASN A 1 102 ? 3.049 4.611 -2.910 1.00 75.19 102 ASN A CA 1
ATOM 780 C C . ASN A 1 102 ? 2.144 4.429 -1.682 1.00 75.19 102 ASN A C 1
ATOM 782 O O . ASN A 1 102 ? 1.566 5.371 -1.127 1.00 75.19 102 ASN A O 1
ATOM 786 N N . VAL A 1 103 ? 2.017 3.183 -1.239 1.00 79.56 103 VAL A N 1
ATOM 787 C CA . VAL A 1 103 ? 1.291 2.855 -0.018 1.00 79.56 103 VAL A CA 1
ATOM 788 C C . VAL A 1 103 ? 2.142 3.272 1.175 1.00 79.56 103 VAL A C 1
ATOM 790 O O . VAL A 1 103 ? 3.171 2.670 1.476 1.00 79.56 103 VAL A O 1
ATOM 793 N N . SER A 1 104 ? 1.707 4.327 1.868 1.00 81.94 104 SER A N 1
ATOM 794 C CA . SER A 1 104 ? 2.450 4.850 3.016 1.00 81.94 104 SER A CA 1
ATOM 795 C C . SER A 1 104 ? 2.668 3.767 4.092 1.00 81.94 104 SER A C 1
ATOM 797 O O . SER A 1 104 ? 1.764 2.956 4.324 1.00 81.94 104 SER A O 1
ATOM 799 N N . PRO A 1 105 ? 3.797 3.776 4.829 1.00 80.06 105 PRO A N 1
ATOM 800 C CA . PRO A 1 105 ? 4.025 2.850 5.945 1.00 80.06 105 PRO A CA 1
ATOM 801 C C . PRO A 1 105 ? 2.890 2.868 6.974 1.00 80.06 105 PRO A C 1
ATOM 803 O O . PRO A 1 105 ? 2.498 1.838 7.512 1.00 80.06 105 PRO A O 1
ATOM 806 N N . LYS A 1 106 ? 2.293 4.046 7.180 1.00 84.06 106 LYS A N 1
ATOM 807 C CA . LYS A 1 106 ? 1.102 4.224 8.005 1.00 84.06 106 LYS A CA 1
ATOM 808 C C . LYS A 1 106 ? -0.084 3.396 7.491 1.00 84.06 106 LYS A C 1
ATOM 810 O O . LYS A 1 106 ? -0.811 2.811 8.287 1.00 84.06 106 LYS A O 1
ATOM 815 N N . THR A 1 107 ? -0.315 3.378 6.179 1.00 84.19 107 THR A N 1
ATOM 816 C CA . THR A 1 107 ? -1.406 2.603 5.576 1.00 84.19 107 THR A CA 1
ATOM 817 C C . THR A 1 107 ? -1.203 1.115 5.825 1.00 84.19 107 THR A C 1
ATOM 819 O O . THR A 1 107 ? -2.166 0.453 6.192 1.00 84.19 107 THR A O 1
ATOM 822 N N . PHE A 1 108 ? 0.030 0.611 5.695 1.00 84.75 108 PHE A N 1
ATOM 823 C CA . PHE A 1 108 ? 0.367 -0.771 6.057 1.00 84.75 108 PHE A CA 1
ATOM 824 C C . PHE A 1 108 ? 0.075 -1.055 7.532 1.00 84.75 108 PHE A C 1
ATOM 826 O O . PHE A 1 108 ? -0.668 -1.979 7.846 1.00 84.75 108 PHE A O 1
ATOM 833 N N . GLN A 1 109 ? 0.584 -0.212 8.431 1.00 84.25 109 GLN A N 1
ATOM 834 C CA . GLN A 1 109 ? 0.406 -0.365 9.877 1.00 84.25 109 GLN A CA 1
ATOM 835 C C . GLN A 1 109 ? -1.068 -0.387 10.301 1.00 84.25 109 GLN A C 1
ATOM 837 O O . GLN A 1 109 ? -1.467 -1.204 11.124 1.00 84.25 109 GLN A O 1
ATOM 842 N N . LEU A 1 110 ? -1.893 0.494 9.734 1.00 87.75 110 LEU A N 1
ATOM 843 C CA . LEU A 1 110 ? -3.296 0.624 10.129 1.00 87.75 110 LEU A CA 1
ATOM 844 C C . LEU A 1 110 ? -4.238 -0.286 9.345 1.00 87.75 110 LEU A C 1
ATOM 846 O O . LEU A 1 110 ? -5.420 -0.325 9.676 1.00 87.75 110 LEU A O 1
ATOM 850 N N . ARG A 1 111 ? -3.769 -0.996 8.308 1.00 89.94 111 ARG A N 1
ATOM 851 C CA . ARG A 1 111 ? -4.656 -1.738 7.397 1.00 89.94 111 ARG A CA 1
ATOM 852 C C . ARG A 1 111 ? -5.541 -2.748 8.123 1.00 89.94 111 ARG A C 1
ATOM 854 O O . ARG A 1 111 ? -6.699 -2.896 7.747 1.00 89.94 111 ARG A O 1
ATOM 861 N N . TRP A 1 112 ? -5.020 -3.361 9.179 1.00 87.06 112 TRP A N 1
ATOM 862 C CA . TRP A 1 112 ? -5.737 -4.273 10.069 1.00 87.06 112 TRP A CA 1
ATOM 863 C C . TRP A 1 112 ? -7.048 -3.688 10.607 1.00 87.06 112 TRP A C 1
ATOM 865 O O . TRP A 1 112 ? -8.060 -4.378 10.653 1.00 87.06 112 TRP A O 1
ATOM 875 N N . LEU A 1 113 ? -7.071 -2.388 10.916 1.00 88.50 113 LEU A N 1
ATOM 876 C CA . LEU A 1 113 ? -8.253 -1.703 11.444 1.00 88.50 113 LEU A CA 1
ATOM 877 C C . LEU A 1 113 ? -9.394 -1.602 10.434 1.00 88.50 113 LEU A C 1
ATOM 879 O O . LEU A 1 113 ? -10.536 -1.414 10.836 1.00 88.50 113 LEU A O 1
ATOM 883 N N . LYS A 1 114 ? -9.119 -1.720 9.129 1.00 90.94 114 LYS A N 1
ATOM 884 C CA . LYS A 1 114 ? -10.157 -1.587 8.100 1.00 90.94 114 LYS A CA 1
ATOM 885 C C . LYS A 1 114 ? -11.280 -2.615 8.278 1.00 90.94 114 LYS A C 1
ATOM 887 O O . LYS A 1 114 ? -12.420 -2.308 7.962 1.00 90.94 114 LYS A O 1
ATOM 892 N N . HIS A 1 115 ? -10.971 -3.800 8.801 1.00 90.31 115 HIS A N 1
ATOM 893 C CA . HIS A 1 115 ? -11.961 -4.853 9.049 1.00 90.31 115 HIS A CA 1
ATOM 894 C C . HIS A 1 115 ? -12.884 -4.554 10.238 1.00 90.31 115 HIS A C 1
ATOM 896 O O . HIS A 1 115 ? -13.956 -5.141 10.339 1.00 90.31 115 HIS A O 1
ATOM 902 N N . PHE A 1 116 ? -12.483 -3.627 11.111 1.00 88.88 116 PHE A N 1
ATOM 903 C CA . PHE A 1 116 ? -13.172 -3.296 12.360 1.00 88.88 116 PHE A CA 1
ATOM 904 C C . PHE A 1 116 ? -13.766 -1.879 12.355 1.00 88.88 116 PHE A C 1
ATOM 906 O O . PHE A 1 116 ? -14.341 -1.446 13.349 1.00 88.88 116 PHE A O 1
ATOM 913 N N . CYS A 1 117 ? -13.639 -1.162 11.238 1.00 89.50 117 CYS A N 1
ATOM 914 C CA . CYS A 1 117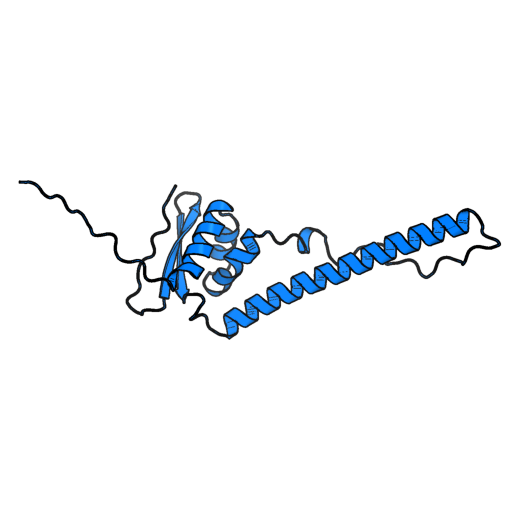 ? -14.154 0.187 11.039 1.00 89.50 117 CYS A CA 1
ATOM 915 C C . CYS A 1 117 ? -15.186 0.190 9.909 1.00 89.50 117 CYS A C 1
ATOM 917 O O . CYS A 1 117 ? -15.033 -0.516 8.911 1.00 89.50 117 CYS A O 1
ATOM 919 N N . SER A 1 118 ? -16.184 1.064 9.999 1.00 90.81 118 SER A N 1
ATOM 920 C CA . SER A 1 118 ? -16.961 1.453 8.818 1.00 90.81 118 SER A CA 1
ATOM 921 C C . SER A 1 118 ? -16.088 2.209 7.807 1.00 90.81 118 SER A C 1
ATOM 923 O O . SER A 1 118 ? -15.056 2.781 8.164 1.00 90.81 118 SER A O 1
ATOM 925 N N . ASP A 1 119 ? -16.520 2.294 6.545 1.00 90.50 119 ASP A N 1
ATOM 926 C CA . ASP A 1 119 ? -15.780 3.039 5.512 1.00 90.50 119 ASP A CA 1
ATOM 927 C C . ASP A 1 119 ? -15.539 4.509 5.908 1.00 90.50 119 ASP A C 1
ATOM 929 O O . ASP A 1 119 ? -14.445 5.043 5.721 1.00 90.50 119 ASP A O 1
ATOM 933 N N . ALA A 1 120 ? -16.529 5.155 6.535 1.00 90.12 120 ALA A N 1
ATOM 934 C CA . ALA A 1 120 ? -16.428 6.545 6.985 1.00 90.12 120 ALA A CA 1
ATOM 935 C C . ALA A 1 120 ? -15.452 6.731 8.162 1.00 90.12 120 ALA A C 1
ATOM 937 O O . ALA A 1 120 ? -14.818 7.785 8.295 1.00 90.12 120 ALA A O 1
ATOM 938 N N . GLU A 1 121 ? -15.337 5.730 9.035 1.00 90.25 121 GLU A N 1
ATOM 939 C CA . GLU A 1 121 ? -14.346 5.710 10.114 1.00 90.25 121 GLU A CA 1
ATOM 940 C C . GLU A 1 121 ? -12.956 5.425 9.560 1.00 90.25 121 GLU A C 1
ATOM 942 O O . GLU A 1 121 ? -11.998 6.105 9.923 1.00 90.25 121 GLU A O 1
ATOM 947 N N . TRP A 1 122 ? -12.845 4.487 8.621 1.00 90.25 122 TRP A N 1
ATOM 948 C CA . TRP A 1 122 ? -11.590 4.161 7.959 1.00 90.25 122 TRP A CA 1
ATOM 949 C C . TRP A 1 122 ? -10.998 5.373 7.230 1.00 90.25 122 TRP A C 1
ATOM 951 O O . TRP A 1 122 ? -9.821 5.684 7.427 1.00 90.25 122 TRP A O 1
ATOM 961 N N . GLU A 1 123 ? -11.805 6.130 6.482 1.00 88.81 123 GLU A N 1
ATOM 962 C CA . GLU A 1 123 ? -11.356 7.379 5.846 1.00 88.81 123 GLU A CA 1
ATOM 963 C C . GLU A 1 123 ? -10.792 8.392 6.853 1.00 88.81 123 GLU A C 1
ATOM 965 O O . GLU A 1 123 ? -9.862 9.144 6.549 1.00 88.81 123 GLU A O 1
ATOM 970 N N . GLN A 1 124 ? -11.349 8.427 8.063 1.00 87.44 124 GLN A N 1
ATOM 971 C CA . GLN A 1 124 ? -10.900 9.305 9.137 1.00 87.44 124 GLN A CA 1
ATOM 972 C C . GLN A 1 124 ? -9.616 8.787 9.801 1.00 87.44 124 GLN A C 1
ATOM 974 O O . GLN A 1 124 ? -8.667 9.555 9.990 1.00 87.44 124 GLN A O 1
ATOM 979 N N . VAL A 1 125 ? -9.527 7.484 10.071 1.00 85.56 125 VAL A N 1
ATOM 980 C CA . VAL A 1 125 ? -8.314 6.812 10.569 1.00 85.56 125 VAL A CA 1
ATOM 981 C C . VAL A 1 125 ? -7.146 7.022 9.596 1.00 85.56 125 VAL A C 1
ATOM 983 O O . VAL A 1 125 ? -6.024 7.351 9.994 1.00 85.56 125 VAL A O 1
ATOM 986 N N . GLN A 1 126 ? -7.401 6.983 8.289 1.00 84.44 126 GLN A N 1
ATOM 987 C CA . GLN A 1 126 ? -6.395 7.274 7.266 1.00 84.44 126 GLN A CA 1
ATOM 988 C C . GLN A 1 126 ? -5.857 8.714 7.290 1.00 84.44 126 GLN A C 1
ATOM 990 O O . GLN A 1 126 ? -4.799 8.960 6.708 1.00 84.44 126 GLN A O 1
ATOM 995 N N . ARG A 1 127 ? -6.461 9.644 8.041 1.00 85.19 127 ARG A N 1
ATOM 996 C CA . ARG A 1 127 ? -6.004 11.045 8.163 1.00 85.19 127 ARG A CA 1
ATOM 997 C C . ARG A 1 127 ? -5.180 11.348 9.417 1.00 85.19 127 ARG A C 1
ATOM 999 O O . ARG A 1 127 ? -4.603 12.427 9.506 1.00 85.19 127 ARG A O 1
ATOM 1006 N N . ILE A 1 128 ? -5.070 10.413 10.364 1.00 84.44 128 ILE A N 1
ATOM 1007 C CA . ILE A 1 128 ? -4.277 10.625 11.591 1.00 84.44 128 ILE A CA 1
ATOM 1008 C C . ILE A 1 128 ? -2.767 10.826 11.305 1.00 84.44 128 ILE A C 1
ATOM 1010 O O . ILE A 1 128 ? -2.258 10.343 10.296 1.00 84.44 128 ILE A O 1
ATOM 1014 N N . PRO A 1 129 ? -1.992 11.516 12.149 1.00 84.06 129 PRO A N 1
ATOM 1015 C CA . PRO A 1 129 ? -0.553 11.671 11.917 1.00 84.06 129 PRO A CA 1
ATOM 1016 C C . PRO A 1 129 ? 0.210 10.336 12.039 1.00 84.06 129 PRO A C 1
ATOM 1018 O O . PRO A 1 129 ? -0.168 9.471 12.827 1.00 84.06 129 PRO A O 1
ATOM 1021 N N . SER A 1 130 ? 1.321 10.178 11.306 1.00 82.69 130 SER A N 1
ATOM 1022 C CA . SER A 1 130 ? 2.113 8.931 11.284 1.00 82.69 130 SER A CA 1
ATOM 1023 C C . SER A 1 130 ? 2.640 8.498 12.656 1.00 82.69 130 SER A C 1
ATOM 1025 O O . SER A 1 130 ? 2.709 7.305 12.925 1.00 82.69 130 SER A O 1
ATOM 1027 N N . GLY A 1 131 ? 2.970 9.444 13.545 1.00 79.00 131 GLY A N 1
ATOM 1028 C CA . GLY A 1 131 ? 3.394 9.120 14.914 1.00 79.00 131 GLY A CA 1
ATOM 1029 C C . GLY A 1 131 ? 2.312 8.372 15.696 1.00 79.00 131 GLY A C 1
ATOM 1030 O O . GLY A 1 131 ? 2.588 7.338 16.293 1.00 79.00 131 GLY A O 1
ATOM 1031 N N . LEU A 1 132 ? 1.061 8.829 15.588 1.00 82.50 132 LEU A N 1
ATOM 1032 C CA . LEU A 1 132 ? -0.083 8.171 16.216 1.00 82.50 132 LEU A CA 1
ATOM 1033 C C . LEU A 1 132 ? -0.391 6.817 15.563 1.00 82.50 132 LEU A C 1
ATOM 1035 O O . LEU A 1 132 ? -0.763 5.876 16.251 1.00 82.50 132 LEU A O 1
ATOM 1039 N N . ALA A 1 133 ? -0.198 6.693 14.247 1.00 84.75 133 ALA A N 1
ATOM 1040 C CA . ALA A 1 133 ? -0.354 5.411 13.567 1.00 84.75 133 ALA A CA 1
ATOM 1041 C C . ALA A 1 133 ? 0.610 4.343 14.103 1.00 84.75 133 ALA A C 1
ATOM 1043 O O . ALA A 1 133 ? 0.206 3.202 14.321 1.00 84.75 133 ALA A O 1
ATOM 1044 N N . ASN A 1 134 ? 1.859 4.731 14.368 1.00 82.56 134 ASN A N 1
ATOM 1045 C CA . ASN A 1 134 ? 2.845 3.840 14.962 1.00 82.56 134 ASN A CA 1
ATOM 1046 C C . ASN A 1 134 ? 2.476 3.467 16.406 1.00 82.56 134 ASN A C 1
ATOM 1048 O O . ASN A 1 134 ? 2.578 2.302 16.764 1.00 82.56 134 ASN A O 1
ATOM 1052 N N . GLU A 1 135 ? 2.007 4.417 17.221 1.00 82.50 135 GLU A N 1
ATOM 1053 C CA . GLU A 1 135 ? 1.527 4.124 18.582 1.00 82.50 135 GLU A CA 1
ATOM 1054 C C . GLU A 1 135 ? 0.355 3.131 18.578 1.00 82.50 135 GLU A C 1
ATOM 1056 O O . GLU A 1 135 ? 0.354 2.186 19.363 1.00 82.50 135 GLU A O 1
ATOM 1061 N N . ILE A 1 136 ? -0.602 3.292 17.657 1.00 82.25 136 ILE A N 1
ATOM 1062 C CA . ILE A 1 136 ? -1.719 2.353 17.483 1.00 82.25 136 ILE A CA 1
ATOM 1063 C C . ILE A 1 136 ? -1.201 0.969 17.086 1.00 82.25 136 ILE A C 1
ATOM 1065 O O . ILE A 1 136 ? -1.586 -0.028 17.688 1.00 82.25 136 ILE A O 1
ATOM 1069 N N . PHE A 1 137 ? -0.297 0.897 16.110 1.00 83.38 137 PHE A N 1
ATOM 1070 C CA . PHE A 1 137 ? 0.285 -0.371 15.674 1.00 83.38 137 PHE A CA 1
ATOM 1071 C C . PHE A 1 137 ? 1.043 -1.085 16.800 1.00 83.38 137 PHE A C 1
ATOM 1073 O O . PHE A 1 137 ? 0.928 -2.300 16.951 1.00 83.38 137 PHE A O 1
ATOM 1080 N N . GLN A 1 138 ? 1.786 -0.340 17.619 1.00 81.06 138 GLN A N 1
ATOM 1081 C CA . GLN A 1 138 ? 2.459 -0.884 18.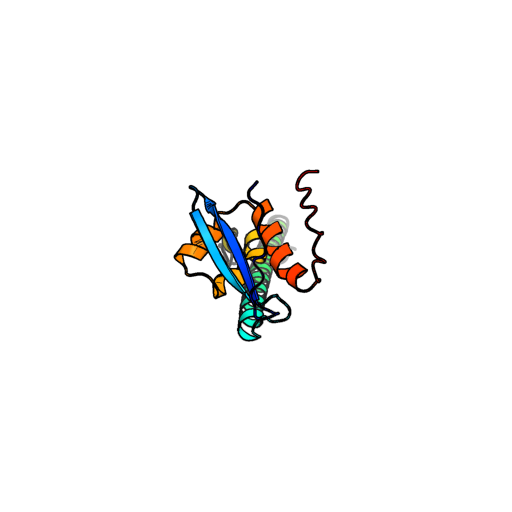799 1.00 81.06 138 GLN A CA 1
ATOM 1082 C C . GLN A 1 138 ? 1.458 -1.342 19.861 1.00 81.06 138 GLN A C 1
ATOM 1084 O O . GLN A 1 138 ? 1.672 -2.382 20.466 1.00 81.06 138 GLN A O 1
ATOM 1089 N N . ALA A 1 139 ? 0.343 -0.635 20.058 1.00 75.94 139 ALA A N 1
ATOM 1090 C CA . ALA A 1 139 ? -0.709 -1.079 20.971 1.00 75.94 139 ALA A CA 1
ATOM 1091 C C . ALA A 1 139 ? -1.379 -2.383 20.500 1.00 75.94 139 ALA A C 1
ATOM 1093 O O . ALA A 1 139 ? -1.708 -3.220 21.334 1.00 75.94 139 ALA A O 1
ATOM 1094 N N . ILE A 1 140 ? -1.543 -2.578 19.186 1.00 77.81 140 ILE A N 1
ATOM 1095 C CA . ILE A 1 140 ? -2.088 -3.817 18.605 1.00 77.81 140 ILE A CA 1
ATOM 1096 C C . ILE A 1 140 ? -1.105 -4.991 18.772 1.00 77.81 140 ILE A C 1
ATOM 1098 O O . ILE A 1 140 ? -1.526 -6.082 19.149 1.00 77.81 140 ILE A O 1
ATOM 1102 N N . ASN A 1 141 ? 0.194 -4.772 18.522 1.00 76.38 141 ASN A N 1
ATOM 1103 C CA . ASN A 1 141 ? 1.227 -5.815 18.645 1.00 76.38 141 ASN A CA 1
ATOM 1104 C C . ASN A 1 141 ? 1.607 -6.121 20.099 1.00 76.38 141 ASN A C 1
ATOM 1106 O O . ASN A 1 141 ? 1.727 -7.275 20.485 1.00 76.38 141 ASN A O 1
ATOM 1110 N N . GLY A 1 142 ? 1.797 -5.089 20.918 1.00 65.00 142 GLY A N 1
ATOM 1111 C CA . GLY A 1 142 ? 2.228 -5.207 22.311 1.00 65.00 142 GLY A CA 1
ATOM 1112 C C . GLY A 1 142 ? 1.112 -5.618 23.268 1.00 65.00 142 GLY A C 1
ATOM 1113 O O . GLY A 1 142 ? 1.354 -5.781 24.457 1.00 65.00 142 GLY A O 1
ATOM 1114 N N . ALA A 1 143 ? -0.126 -5.787 22.796 1.00 56.09 143 ALA A N 1
ATOM 1115 C CA . ALA A 1 143 ? -1.226 -6.188 23.661 1.00 56.09 143 ALA A CA 1
ATOM 1116 C C . ALA A 1 143 ? -1.146 -7.643 24.156 1.00 56.09 143 ALA A C 1
ATOM 1118 O O . ALA A 1 143 ? -1.867 -7.945 25.110 1.00 56.09 143 ALA A O 1
ATOM 1119 N N . GLY A 1 144 ? -0.287 -8.480 23.557 1.00 45.94 144 GLY A N 1
ATOM 1120 C CA . GLY A 1 144 ? 0.066 -9.822 24.038 1.00 45.94 144 GLY A CA 1
ATOM 1121 C C . GLY A 1 144 ? 1.159 -9.845 25.119 1.00 45.94 144 GLY A C 1
ATOM 1122 O O . GLY A 1 144 ? 1.324 -10.863 25.785 1.00 45.94 144 GLY A O 1
ATOM 1123 N N . GLU A 1 145 ? 1.871 -8.734 25.346 1.00 47.09 145 GLU A N 1
ATOM 1124 C CA . GLU A 1 145 ? 2.752 -8.581 26.506 1.00 47.09 145 GLU A CA 1
ATOM 1125 C C . GLU A 1 145 ? 1.943 -7.985 27.663 1.00 47.09 145 GLU A C 1
ATOM 1127 O O . GLU A 1 145 ? 1.401 -6.878 27.595 1.00 47.09 145 GLU A O 1
ATOM 1132 N N . GLU A 1 146 ? 1.815 -8.775 28.723 1.00 39.88 146 GLU A N 1
ATOM 1133 C CA . GLU A 1 146 ? 1.187 -8.431 29.990 1.00 39.88 146 GLU A CA 1
ATOM 1134 C C . GLU A 1 146 ? 1.747 -7.087 30.497 1.00 39.88 146 GLU A C 1
ATOM 1136 O O . GLU A 1 146 ? 2.886 -6.989 30.958 1.00 39.88 146 GLU A O 1
ATOM 1141 N N . ILE A 1 147 ? 0.958 -6.013 30.384 1.00 39.66 147 ILE A N 1
ATOM 1142 C CA . ILE A 1 147 ? 1.267 -4.760 31.071 1.00 39.66 147 ILE A CA 1
ATOM 1143 C C . ILE A 1 147 ? 1.017 -5.055 32.544 1.00 39.66 147 ILE A C 1
ATOM 1145 O O . ILE A 1 147 ? -0.124 -5.034 33.000 1.00 39.66 147 ILE A O 1
ATOM 1149 N N . THR A 1 148 ? 2.087 -5.357 33.274 1.00 34.28 148 THR A N 1
ATOM 1150 C CA . THR A 1 148 ? 2.076 -5.309 34.732 1.00 34.28 148 THR A CA 1
ATOM 1151 C C . THR A 1 148 ? 1.592 -3.922 35.135 1.00 34.28 148 THR A C 1
ATOM 1153 O O . THR A 1 148 ? 2.177 -2.901 34.763 1.00 34.28 148 THR A O 1
ATOM 1156 N N . GLU A 1 149 ? 0.448 -3.895 35.816 1.00 41.44 149 GLU A N 1
ATOM 1157 C CA . GLU A 1 149 ? -0.166 -2.697 36.364 1.00 41.44 149 GLU A CA 1
ATOM 1158 C C . GLU A 1 149 ? 0.895 -1.918 37.145 1.00 41.44 149 GLU A C 1
ATOM 1160 O O . GLU A 1 149 ? 1.373 -2.353 38.192 1.00 41.44 149 GLU A O 1
ATOM 1165 N N . GLY A 1 150 ? 1.299 -0.762 36.616 1.00 35.91 150 GLY A N 1
ATOM 1166 C CA . GLY A 1 150 ? 2.032 0.218 37.397 1.00 35.91 150 GLY A CA 1
ATOM 1167 C C . GLY A 1 150 ? 1.103 0.678 38.507 1.00 35.91 150 GLY A C 1
ATOM 1168 O O . GLY A 1 150 ? 0.182 1.453 38.250 1.00 35.91 150 GLY A O 1
ATOM 1169 N N . GLU A 1 151 ? 1.320 0.126 39.698 1.00 36.44 151 GLU A N 1
ATOM 1170 C CA . GLU A 1 151 ? 0.554 0.362 40.910 1.00 36.44 151 GLU A CA 1
ATOM 1171 C C . GLU A 1 151 ? 0.159 1.835 41.044 1.00 36.44 151 GLU A C 1
ATOM 1173 O O . GLU A 1 151 ? 0.979 2.757 41.041 1.00 36.44 151 GLU A O 1
ATOM 1178 N N . SER A 1 152 ? -1.148 2.028 41.177 1.00 40.78 152 SER A N 1
ATOM 1179 C CA . SER A 1 152 ? -1.762 3.240 41.683 1.00 40.78 152 SER A CA 1
ATOM 1180 C C . SER A 1 152 ? -1.125 3.612 43.026 1.00 40.78 152 SER A C 1
ATOM 1182 O O . SER A 1 152 ? -1.490 3.061 44.064 1.00 40.78 152 SER A O 1
ATOM 1184 N N . SER A 1 153 ? -0.203 4.577 43.045 1.00 38.72 153 SER A N 1
ATOM 1185 C CA . SER A 1 153 ? 0.109 5.312 44.272 1.00 38.72 153 SER A CA 1
ATOM 1186 C C . SER A 1 153 ? -0.954 6.389 44.475 1.00 38.72 153 SER A C 1
ATOM 1188 O O . SER A 1 153 ? -0.755 7.589 44.281 1.00 38.72 153 SER A O 1
ATOM 1190 N N . GLY A 1 154 ? -2.139 5.929 44.873 1.00 37.00 154 GLY A N 1
ATOM 1191 C CA . GLY A 1 154 ? -3.092 6.764 45.580 1.00 37.00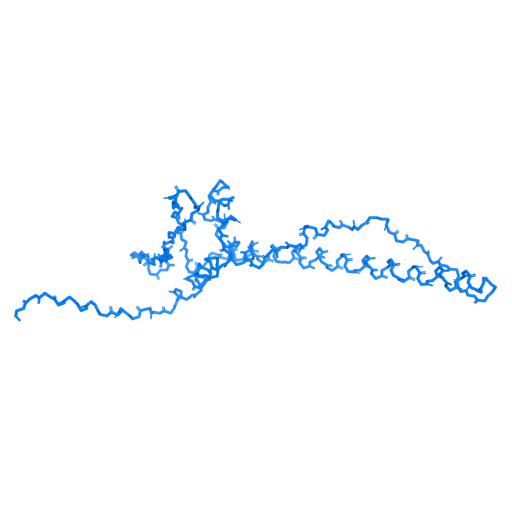 154 GLY A CA 1
ATOM 1192 C C . GLY A 1 154 ? -2.486 7.181 46.917 1.00 37.00 154 GLY A C 1
ATOM 1193 O O . GLY A 1 154 ? -2.722 6.535 47.931 1.00 37.00 154 GLY A O 1
ATOM 1194 N N . SER A 1 155 ? -1.713 8.265 46.931 1.00 39.12 155 SER A N 1
ATOM 1195 C CA . SER A 1 155 ? -1.410 8.979 48.171 1.00 39.12 155 SER A CA 1
ATOM 1196 C C . SER A 1 155 ? -2.614 9.852 48.511 1.00 39.12 155 SER A C 1
ATOM 1198 O O . SER A 1 155 ? -2.683 11.022 48.138 1.00 39.12 155 SER A O 1
ATOM 1200 N N . ALA A 1 156 ? -3.596 9.237 49.167 1.00 46.25 156 ALA A N 1
ATOM 1201 C CA . ALA A 1 156 ? -4.544 9.946 50.010 1.00 46.25 156 ALA A CA 1
ATOM 1202 C C . ALA A 1 156 ? -3.853 10.310 51.338 1.00 46.25 156 ALA A C 1
ATOM 1204 O O . ALA A 1 156 ? -3.072 9.521 51.866 1.00 46.25 156 ALA A O 1
ATOM 1205 N N . ASP A 1 157 ? -4.138 11.519 51.820 1.00 39.97 157 ASP A N 1
ATOM 1206 C CA . ASP A 1 157 ? -3.641 12.162 53.044 1.00 39.97 157 ASP A CA 1
ATOM 1207 C C . ASP A 1 157 ? -3.488 11.255 54.279 1.00 39.97 157 ASP A C 1
ATOM 1209 O O . ASP A 1 157 ? -4.402 10.502 54.631 1.00 39.97 157 ASP A O 1
ATOM 1213 N N . SER A 1 158 ? -2.395 11.470 55.023 1.00 40.53 158 SER A N 1
ATOM 1214 C CA . SER A 1 158 ? -2.361 11.602 56.495 1.00 40.53 158 SER A CA 1
ATOM 1215 C C . SER A 1 158 ? -1.082 12.302 56.950 1.00 40.53 158 SER A C 1
ATOM 1217 O O . SER A 1 158 ? 0.005 11.902 56.476 1.00 40.53 158 SER A O 1
#

Secondary structure (DSSP, 8-state):
-PPP--EE-SSTTEEEEEEEEETTEEEEEEEE-GGG--HHHHHHHHHHHHHHHHHHHHHHHHHHHHHHHHHHHHHHHH-TTTSPPP-PPPPS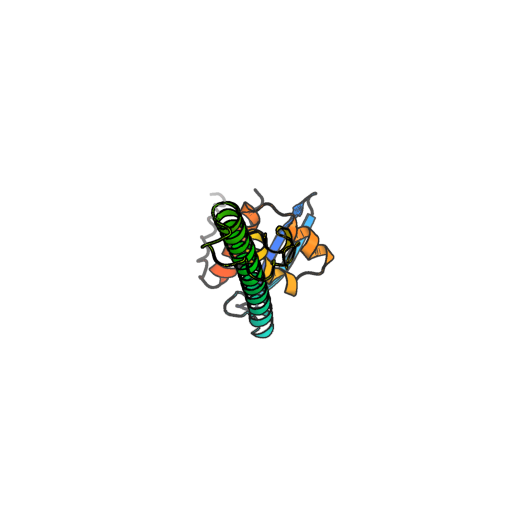S-SS-HHHH---HHHHHHGGGGGGS-HHHHHHHTTS-HHHHHHHHHHHHGGGS-------------

Organism: NCBI:txid589161

pLDDT: mean 79.16, std 17.14, range [34.28, 94.75]